Protein AF-A0A2V5X567-F1 (afdb_monomer_lite)

Structure (mmCIF, N/CA/C/O backbone):
data_AF-A0A2V5X567-F1
#
_entry.id   AF-A0A2V5X567-F1
#
loop_
_atom_site.group_PDB
_atom_site.id
_atom_site.type_symbol
_atom_site.label_atom_id
_atom_site.label_alt_id
_atom_site.label_comp_id
_atom_site.label_asym_id
_atom_site.label_entity_id
_atom_site.label_seq_id
_atom_site.pdbx_PDB_ins_code
_atom_site.Cartn_x
_atom_site.Cartn_y
_atom_site.Cartn_z
_atom_site.occupancy
_atom_site.B_iso_or_equiv
_atom_site.auth_seq_id
_atom_site.auth_comp_id
_atom_site.auth_asym_id
_atom_site.auth_atom_id
_atom_site.pdbx_PDB_model_num
ATOM 1 N N . GLN A 1 1 ? 2.834 -13.823 3.071 1.00 46.69 1 GLN A N 1
ATOM 2 C CA . GLN A 1 1 ? 4.145 -13.154 2.929 1.00 46.69 1 GLN A CA 1
ATOM 3 C C . GLN A 1 1 ? 3.940 -11.810 2.244 1.00 46.69 1 GLN A C 1
ATOM 5 O O . GLN A 1 1 ? 3.009 -11.681 1.462 1.00 46.69 1 GLN A O 1
ATOM 10 N N . LEU A 1 2 ? 4.712 -10.791 2.632 1.00 53.34 2 LEU A N 1
ATOM 11 C CA . LEU A 1 2 ? 4.579 -9.404 2.172 1.00 53.34 2 LEU A CA 1
ATOM 12 C C . LEU A 1 2 ? 5.132 -9.270 0.745 1.00 53.34 2 LEU A C 1
ATOM 14 O O . LEU A 1 2 ? 6.347 -9.300 0.582 1.00 53.34 2 LEU A O 1
ATOM 18 N N . ALA A 1 3 ? 4.256 -9.056 -0.242 1.00 56.56 3 ALA A N 1
ATOM 19 C CA . ALA A 1 3 ? 4.592 -8.790 -1.652 1.00 56.56 3 ALA A CA 1
ATOM 20 C C . ALA A 1 3 ? 5.778 -7.825 -1.823 1.00 56.56 3 ALA A C 1
ATOM 22 O O . ALA A 1 3 ? 6.696 -8.048 -2.600 1.00 56.56 3 ALA A O 1
ATOM 23 N N . LEU A 1 4 ? 5.775 -6.762 -1.014 1.00 57.09 4 LEU A N 1
ATOM 24 C CA . LEU A 1 4 ? 6.798 -5.721 -1.015 1.00 57.09 4 LEU A CA 1
ATOM 25 C C . LEU A 1 4 ? 8.196 -6.225 -0.635 1.00 57.09 4 LEU A C 1
ATOM 27 O O . LEU A 1 4 ? 9.186 -5.678 -1.108 1.00 57.09 4 LEU A O 1
ATOM 31 N N . ILE A 1 5 ? 8.299 -7.243 0.223 1.00 55.75 5 ILE A N 1
ATOM 32 C CA . ILE A 1 5 ? 9.591 -7.788 0.661 1.00 55.75 5 ILE A CA 1
ATOM 33 C C . ILE A 1 5 ? 10.192 -8.695 -0.416 1.00 55.75 5 ILE A C 1
ATOM 35 O O . ILE A 1 5 ? 11.412 -8.718 -0.569 1.00 55.75 5 ILE A O 1
ATOM 39 N N . GLU A 1 6 ? 9.365 -9.426 -1.161 1.00 57.72 6 GLU A N 1
ATOM 40 C CA . GLU A 1 6 ? 9.827 -10.277 -2.265 1.00 57.72 6 GLU A CA 1
ATOM 41 C C . GLU A 1 6 ? 10.277 -9.425 -3.455 1.00 57.72 6 GLU A C 1
ATOM 43 O O . GLU A 1 6 ? 11.388 -9.629 -3.946 1.00 57.72 6 GLU A O 1
ATOM 48 N N . LEU A 1 7 ? 9.520 -8.368 -3.775 1.00 58.78 7 LEU A N 1
ATOM 49 C CA . LEU A 1 7 ? 9.895 -7.355 -4.763 1.00 58.78 7 LEU A CA 1
ATOM 50 C C . LEU A 1 7 ? 11.275 -6.748 -4.454 1.00 58.78 7 LEU A C 1
ATOM 52 O O . LEU A 1 7 ? 12.181 -6.723 -5.276 1.00 58.78 7 LEU A O 1
ATOM 56 N N . ILE A 1 8 ? 11.499 -6.322 -3.214 1.00 56.91 8 ILE A N 1
ATOM 57 C CA . ILE A 1 8 ? 12.751 -5.670 -2.795 1.00 56.91 8 ILE A CA 1
ATOM 58 C C . ILE A 1 8 ? 13.984 -6.591 -2.854 1.00 56.91 8 ILE A C 1
ATOM 60 O O . ILE A 1 8 ? 15.113 -6.092 -2.933 1.00 56.91 8 ILE A O 1
ATOM 64 N N . ASN A 1 9 ? 13.788 -7.911 -2.818 1.00 54.06 9 ASN A N 1
ATOM 65 C CA . ASN A 1 9 ? 14.867 -8.898 -2.756 1.00 54.06 9 ASN A CA 1
ATOM 66 C C . ASN A 1 9 ? 15.185 -9.575 -4.098 1.00 54.06 9 ASN A C 1
ATOM 68 O O . ASN A 1 9 ? 16.133 -10.364 -4.154 1.00 54.06 9 ASN A O 1
ATOM 72 N N . SER A 1 10 ? 14.458 -9.280 -5.181 1.00 54.94 10 SER A N 1
ATOM 73 C CA . SER A 1 10 ? 14.764 -9.852 -6.494 1.00 54.94 10 SER A CA 1
ATOM 74 C C . SER A 1 10 ? 16.114 -9.333 -7.011 1.00 54.94 10 SER A C 1
ATOM 76 O O . SER A 1 10 ? 16.294 -8.130 -7.207 1.00 54.94 10 SER A O 1
ATOM 78 N N . LYS A 1 11 ? 17.078 -10.234 -7.242 1.00 48.59 11 LYS A N 1
ATOM 79 C CA . LYS A 1 11 ? 18.315 -9.920 -7.977 1.00 48.59 11 LYS A CA 1
ATOM 80 C C . LYS A 1 11 ? 17.992 -9.862 -9.467 1.00 48.59 11 LYS A C 1
ATOM 82 O O . LYS A 1 11 ? 17.477 -10.836 -10.007 1.00 48.59 11 LYS A O 1
ATOM 87 N N . THR A 1 12 ? 18.301 -8.750 -10.125 1.00 54.75 12 THR A N 1
ATOM 88 C CA . THR A 1 12 ? 17.868 -8.502 -11.503 1.00 54.75 12 THR A CA 1
ATOM 89 C C . THR A 1 12 ? 19.058 -8.459 -12.455 1.00 54.75 12 THR A C 1
ATOM 91 O O . THR A 1 12 ? 19.978 -7.660 -12.302 1.00 54.75 12 THR A O 1
ATOM 94 N N . ASN A 1 13 ? 19.020 -9.327 -13.467 1.00 52.41 13 ASN A N 1
ATOM 95 C CA . ASN A 1 13 ? 19.883 -9.261 -14.642 1.00 52.41 13 ASN A CA 1
ATOM 96 C C . ASN A 1 13 ? 19.038 -8.689 -15.794 1.00 52.41 13 ASN A C 1
ATOM 98 O O . ASN A 1 13 ? 18.477 -9.442 -16.585 1.00 52.41 13 ASN A O 1
ATOM 102 N N . GLY A 1 14 ? 18.898 -7.361 -15.863 1.00 70.19 14 GLY A N 1
ATOM 103 C CA . GLY A 1 14 ? 18.173 -6.680 -16.945 1.00 70.19 14 GLY A CA 1
ATOM 104 C C . GLY A 1 14 ? 16.720 -6.332 -16.608 1.00 70.19 14 GLY A C 1
ATOM 105 O O . GLY A 1 14 ? 16.482 -5.353 -15.896 1.00 70.19 14 GLY A O 1
ATOM 106 N N . VAL A 1 15 ? 15.770 -7.084 -17.168 1.00 77.94 15 VAL A N 1
ATOM 107 C CA . VAL A 1 15 ? 14.321 -6.842 -17.041 1.00 77.94 15 VAL A CA 1
ATOM 108 C C . VAL A 1 15 ? 13.771 -7.515 -15.782 1.00 77.94 15 VAL A C 1
ATOM 110 O O . VAL A 1 15 ? 14.119 -8.656 -15.478 1.00 77.94 15 VAL A O 1
ATOM 113 N N . VAL A 1 16 ? 12.913 -6.801 -15.058 1.00 82.06 16 VAL A N 1
ATOM 114 C CA . VAL A 1 16 ? 12.214 -7.257 -13.853 1.00 82.06 16 VAL A CA 1
ATOM 115 C C . VAL A 1 16 ? 10.753 -7.488 -14.209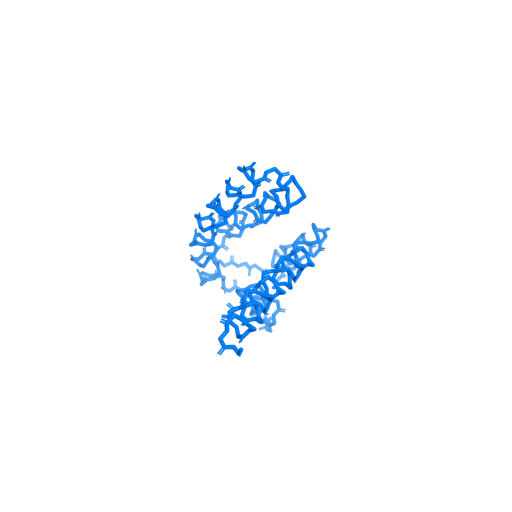 1.00 82.06 16 VAL A C 1
ATOM 117 O O . VAL A 1 16 ? 10.069 -6.546 -14.603 1.00 82.06 16 VAL A O 1
ATOM 120 N N . ASP A 1 17 ? 10.279 -8.726 -14.090 1.00 84.38 17 ASP A N 1
ATOM 121 C CA . ASP A 1 17 ? 8.854 -9.041 -14.216 1.00 84.38 17 ASP A CA 1
ATOM 122 C C . ASP A 1 17 ? 8.188 -8.903 -12.846 1.00 84.38 17 ASP A C 1
ATOM 124 O O . ASP A 1 17 ? 8.597 -9.566 -11.895 1.00 84.38 17 ASP A O 1
ATOM 128 N N . ILE A 1 18 ? 7.184 -8.031 -12.760 1.00 83.19 18 ILE A N 1
ATOM 129 C CA . ILE A 1 18 ? 6.430 -7.734 -11.538 1.00 83.19 18 ILE A CA 1
ATOM 130 C C . ILE A 1 18 ? 4.945 -8.115 -11.651 1.00 83.19 18 ILE A C 1
ATOM 132 O O . ILE A 1 18 ? 4.095 -7.619 -10.907 1.00 83.19 18 ILE A O 1
ATOM 136 N N . SER A 1 19 ? 4.585 -8.968 -12.617 1.00 85.94 19 SER A N 1
ATOM 137 C CA . SER A 1 19 ? 3.192 -9.359 -12.893 1.00 85.94 19 SER A CA 1
ATOM 138 C C . SER A 1 19 ? 2.475 -9.929 -11.661 1.00 85.94 19 SER A C 1
ATOM 140 O O . SER A 1 19 ? 1.279 -9.684 -11.453 1.00 85.94 19 SER A O 1
ATOM 142 N N . LEU A 1 20 ? 3.200 -10.678 -10.824 1.00 81.88 20 LEU A N 1
ATOM 143 C CA . LEU A 1 20 ? 2.668 -11.249 -9.585 1.00 81.88 20 LEU A CA 1
ATOM 144 C C . LEU A 1 20 ? 2.361 -10.154 -8.560 1.00 81.88 20 LEU A C 1
ATOM 146 O O . LEU A 1 20 ? 1.285 -10.141 -7.959 1.00 81.88 20 LEU A O 1
ATOM 150 N N . GLU A 1 21 ? 3.267 -9.198 -8.407 1.00 81.56 21 GLU A N 1
ATOM 151 C CA . GLU A 1 21 ? 3.155 -8.082 -7.480 1.00 81.56 21 GLU A CA 1
ATOM 152 C C . GLU A 1 21 ? 2.030 -7.135 -7.872 1.00 81.56 21 GLU A C 1
ATOM 154 O O . GLU A 1 21 ? 1.305 -6.670 -6.996 1.00 81.56 21 GLU A O 1
ATOM 159 N N . GLN A 1 22 ? 1.799 -6.916 -9.166 1.00 87.38 22 GLN A N 1
ATOM 160 C CA . GLN A 1 22 ? 0.630 -6.174 -9.636 1.00 87.38 22 GLN A CA 1
ATOM 161 C C . GLN A 1 22 ? -0.680 -6.857 -9.253 1.00 87.38 22 GLN A C 1
ATOM 163 O O . GLN A 1 22 ? -1.613 -6.206 -8.779 1.00 87.38 22 GLN A O 1
ATOM 168 N N . SER A 1 23 ? -0.766 -8.174 -9.471 1.00 85.69 23 SER A N 1
ATOM 169 C CA . SER A 1 23 ? -1.956 -8.962 -9.137 1.00 85.69 23 SER A CA 1
ATOM 170 C C . SER A 1 23 ? -2.246 -8.920 -7.639 1.00 85.69 23 SER A C 1
ATOM 172 O O . SER A 1 23 ? -3.387 -8.710 -7.221 1.00 85.69 23 SER A O 1
ATOM 174 N N . LEU A 1 24 ? -1.202 -9.050 -6.824 1.00 81.19 24 LEU A N 1
ATOM 175 C CA . LEU A 1 24 ? -1.312 -8.966 -5.378 1.00 81.19 24 LEU A CA 1
ATOM 176 C C . LEU A 1 24 ? -1.658 -7.543 -4.915 1.00 81.19 24 LEU A C 1
ATOM 178 O O . LEU A 1 24 ? -2.520 -7.377 -4.055 1.00 81.19 24 LEU A O 1
ATOM 182 N N . ALA A 1 25 ? -1.068 -6.509 -5.519 1.00 85.06 25 ALA A N 1
ATOM 183 C CA . ALA A 1 25 ? -1.398 -5.119 -5.222 1.00 85.06 25 ALA A CA 1
ATOM 184 C C . ALA A 1 25 ? -2.879 -4.815 -5.496 1.00 85.06 25 ALA A C 1
ATOM 186 O O . ALA A 1 25 ? -3.534 -4.232 -4.635 1.00 85.06 25 ALA A O 1
ATOM 187 N N . ARG A 1 26 ? -3.436 -5.293 -6.622 1.00 88.38 26 ARG A N 1
ATOM 188 C CA . ARG A 1 26 ? -4.875 -5.166 -6.934 1.00 88.38 26 ARG A CA 1
ATOM 189 C C . ARG A 1 26 ? -5.758 -5.765 -5.842 1.00 88.38 26 ARG A C 1
ATOM 191 O O . ARG A 1 26 ? -6.678 -5.104 -5.378 1.00 88.38 26 ARG A O 1
ATOM 198 N N . GLN A 1 27 ? -5.446 -6.979 -5.393 1.00 87.31 27 GLN A N 1
ATOM 199 C CA . GLN A 1 27 ? -6.204 -7.642 -4.325 1.00 87.31 27 GLN A CA 1
ATOM 200 C C . GLN A 1 27 ? -6.116 -6.880 -2.994 1.00 87.31 27 GLN A C 1
ATOM 202 O O . GLN A 1 27 ? -7.089 -6.795 -2.245 1.00 87.31 27 GLN A O 1
ATOM 207 N N . LEU A 1 28 ? -4.951 -6.303 -2.694 1.00 85.88 28 LEU A N 1
ATOM 208 C CA . LEU A 1 28 ? -4.728 -5.571 -1.451 1.00 85.88 28 LEU A CA 1
ATOM 209 C C . LEU A 1 28 ? -5.425 -4.206 -1.416 1.00 85.88 28 LEU A C 1
ATOM 211 O O . LEU A 1 28 ? -5.741 -3.747 -0.320 1.00 85.88 28 LEU A O 1
ATOM 215 N N . VAL A 1 29 ? -5.698 -3.568 -2.562 1.00 89.69 29 VAL A N 1
ATOM 216 C CA . VAL A 1 29 ? -6.433 -2.287 -2.613 1.00 89.69 29 VAL A CA 1
ATOM 217 C C . VAL A 1 29 ? -7.810 -2.420 -1.961 1.00 89.69 29 VAL A C 1
ATOM 219 O O . VAL A 1 29 ? -8.164 -1.605 -1.107 1.00 89.69 29 VAL A O 1
ATOM 222 N N . ASP A 1 30 ? -8.568 -3.461 -2.304 1.00 86.62 30 ASP A N 1
ATOM 223 C CA . ASP A 1 30 ? -9.934 -3.636 -1.798 1.00 86.62 30 ASP A CA 1
ATOM 224 C C . ASP A 1 30 ? -9.954 -3.899 -0.290 1.00 86.62 30 ASP A C 1
ATOM 226 O O . ASP A 1 30 ? -10.717 -3.279 0.456 1.00 86.62 30 ASP A O 1
ATOM 230 N N . VAL A 1 31 ? -9.049 -4.757 0.185 1.00 83.94 31 VAL A N 1
ATOM 231 C CA . VAL A 1 31 ? -8.894 -5.042 1.615 1.00 83.94 31 VAL A CA 1
ATOM 232 C C . VAL A 1 31 ? -8.466 -3.782 2.373 1.00 83.94 31 VAL A C 1
ATOM 234 O O . VAL A 1 31 ? -9.042 -3.458 3.412 1.00 83.94 31 VAL A O 1
ATOM 237 N N . ASN A 1 32 ? -7.507 -3.025 1.839 1.00 87.12 32 ASN A N 1
ATOM 238 C CA . ASN A 1 32 ? -7.033 -1.785 2.447 1.00 87.12 32 ASN A CA 1
ATOM 239 C C . ASN A 1 32 ? -8.165 -0.750 2.598 1.00 87.12 32 ASN A C 1
ATOM 241 O O . ASN A 1 32 ? -8.350 -0.179 3.674 1.00 87.12 32 ASN A O 1
ATOM 245 N N . ARG A 1 33 ? -9.005 -0.581 1.568 1.00 94.69 33 ARG A N 1
ATOM 246 C CA . ARG A 1 33 ? -10.182 0.305 1.623 1.00 94.69 33 ARG A CA 1
ATOM 247 C C . ARG A 1 33 ? -11.134 -0.056 2.761 1.00 94.69 33 ARG A C 1
ATOM 249 O O . ARG A 1 33 ? -11.611 0.842 3.457 1.00 94.69 33 ARG A O 1
ATOM 256 N N . LEU A 1 34 ? -11.389 -1.346 2.987 1.00 93.62 34 LEU A N 1
ATOM 257 C CA . LEU A 1 34 ? -12.245 -1.812 4.086 1.00 93.62 34 LEU A CA 1
ATOM 258 C C . LEU A 1 34 ? -11.659 -1.464 5.463 1.00 93.62 34 LEU A C 1
ATOM 260 O O . LEU A 1 34 ? -12.383 -0.990 6.349 1.00 93.62 34 LEU A O 1
ATOM 264 N N . TYR A 1 35 ? -10.348 -1.644 5.646 1.00 84.56 35 TYR A N 1
ATOM 265 C CA . TYR A 1 35 ? -9.668 -1.245 6.880 1.00 84.56 35 TYR A CA 1
ATOM 266 C C . TYR A 1 35 ? -9.682 0.274 7.068 1.00 84.56 35 TYR A C 1
ATOM 268 O O . TYR A 1 35 ? -9.970 0.740 8.171 1.00 84.56 35 TYR A O 1
ATOM 276 N N . ARG A 1 36 ? -9.471 1.053 5.999 1.00 92.69 36 ARG A N 1
ATOM 277 C CA . ARG A 1 36 ? -9.497 2.522 6.054 1.00 92.69 36 ARG A CA 1
ATOM 278 C C . ARG A 1 36 ? -10.865 3.036 6.480 1.00 92.69 36 ARG A C 1
ATOM 280 O O . ARG A 1 36 ? -10.960 3.875 7.371 1.00 92.69 36 ARG A O 1
ATOM 287 N N . GLN A 1 37 ? -11.936 2.488 5.907 1.00 94.81 37 GLN A N 1
ATOM 288 C CA . GLN A 1 37 ? -13.302 2.818 6.318 1.00 94.81 37 GLN A CA 1
ATOM 289 C C . GLN A 1 37 ? -13.565 2.456 7.784 1.00 94.81 37 GLN A C 1
ATOM 291 O O . GLN A 1 37 ? -14.236 3.202 8.492 1.00 94.81 37 GLN A O 1
ATOM 296 N N . SER A 1 38 ? -13.035 1.326 8.253 1.00 91.94 38 SER A N 1
ATOM 297 C CA . SER A 1 38 ? -13.166 0.915 9.653 1.00 91.94 38 SER A CA 1
ATOM 298 C C . SER A 1 38 ? -12.434 1.869 10.600 1.00 91.94 38 SER A C 1
ATOM 300 O O . SER A 1 38 ? -13.008 2.259 11.612 1.00 91.94 38 SER A O 1
ATOM 302 N N . ALA A 1 39 ? -11.220 2.300 10.248 1.00 88.25 39 ALA A N 1
ATOM 303 C CA . ALA A 1 39 ? -10.464 3.299 11.003 1.00 88.25 39 ALA A CA 1
ATOM 304 C C . ALA A 1 39 ? -11.210 4.642 11.078 1.00 88.25 39 ALA A C 1
ATOM 306 O O . ALA A 1 39 ? -11.372 5.192 12.165 1.00 88.25 39 ALA A O 1
ATOM 307 N N . LEU A 1 40 ? -11.764 5.112 9.953 1.00 93.81 40 LEU A N 1
ATOM 308 C CA . LEU A 1 40 ? -12.585 6.327 9.910 1.00 93.81 40 LEU A CA 1
ATOM 309 C C . LEU A 1 40 ? -13.819 6.228 10.815 1.00 93.81 40 LEU A C 1
ATOM 311 O O . LEU A 1 40 ? -14.093 7.154 11.574 1.00 93.81 40 LEU A O 1
ATOM 315 N N . ARG A 1 41 ? -14.541 5.099 10.787 1.00 94.75 41 ARG A N 1
ATOM 316 C CA . ARG A 1 41 ? -15.710 4.878 11.661 1.00 94.75 41 ARG A CA 1
ATOM 317 C C . ARG A 1 41 ? -15.355 4.874 13.148 1.00 94.75 41 ARG A C 1
ATOM 319 O O . ARG A 1 41 ? -16.191 5.242 13.963 1.00 94.75 41 ARG A O 1
ATOM 326 N N . LEU A 1 42 ? -14.142 4.450 13.493 1.00 94.19 42 LEU A N 1
ATOM 327 C CA . LEU A 1 42 ? -13.640 4.419 14.867 1.00 94.19 42 LEU A CA 1
ATOM 328 C C . LEU A 1 42 ? -12.988 5.743 15.304 1.00 94.19 42 LEU A C 1
ATOM 330 O O . LEU A 1 42 ? -12.530 5.836 16.438 1.00 94.19 42 LEU A O 1
ATOM 334 N N . GLY A 1 43 ? -12.936 6.754 14.428 1.00 92.56 43 GLY A N 1
ATOM 335 C CA . GLY A 1 43 ? -12.278 8.033 14.710 1.00 92.56 43 GLY A CA 1
ATOM 336 C C . GLY A 1 43 ? -10.746 7.965 14.719 1.00 92.56 43 GLY A C 1
ATOM 337 O O . GLY A 1 43 ? -10.095 8.910 15.159 1.00 92.56 43 GLY A O 1
ATOM 338 N N . ASP A 1 44 ? -10.152 6.876 14.226 1.00 90.44 44 ASP A N 1
ATOM 339 C CA . ASP A 1 44 ? -8.701 6.695 14.166 1.00 90.44 44 ASP A CA 1
ATOM 340 C C . ASP A 1 44 ? -8.128 7.348 12.898 1.00 90.44 44 ASP A C 1
ATOM 342 O O . ASP A 1 44 ? -7.855 6.701 11.881 1.00 90.44 44 ASP A O 1
ATOM 346 N N . ALA A 1 45 ? -7.986 8.674 12.949 1.00 88.12 45 ALA A N 1
ATOM 347 C CA . ALA A 1 45 ? -7.496 9.477 11.830 1.00 88.12 45 ALA A CA 1
ATOM 348 C C . ALA A 1 45 ? -6.049 9.130 11.428 1.00 88.12 45 ALA A C 1
ATOM 350 O O . ALA A 1 45 ? -5.711 9.178 10.245 1.00 88.12 45 ALA A O 1
ATOM 351 N N . GLY A 1 46 ? -5.204 8.746 12.394 1.00 83.75 46 GLY A N 1
ATOM 352 C CA . GLY A 1 46 ? -3.817 8.359 12.134 1.00 83.75 46 GLY A CA 1
ATOM 353 C C . GLY A 1 46 ? -3.737 7.076 11.311 1.00 83.75 46 GLY A C 1
ATOM 354 O O . GLY A 1 46 ? -3.068 7.038 10.278 1.00 83.75 46 GLY A O 1
ATOM 355 N N . MET A 1 47 ? -4.483 6.046 11.717 1.00 82.06 47 MET A N 1
ATOM 356 C CA . MET A 1 47 ? -4.584 4.799 10.959 1.00 82.06 47 MET A CA 1
ATOM 357 C C . MET A 1 47 ? -5.216 5.024 9.581 1.00 82.06 47 MET A C 1
ATOM 359 O O . MET A 1 47 ? -4.723 4.499 8.584 1.00 82.06 47 MET A O 1
ATOM 363 N N . ALA A 1 48 ? -6.278 5.832 9.495 1.00 87.56 48 ALA A N 1
ATOM 364 C CA . ALA A 1 48 ? -6.929 6.132 8.222 1.00 87.56 48 ALA A CA 1
ATOM 365 C C . ALA A 1 48 ? -5.978 6.801 7.212 1.00 87.56 48 ALA A C 1
ATOM 367 O O . ALA A 1 48 ? -5.973 6.410 6.045 1.00 87.56 48 ALA A O 1
ATOM 368 N N . SER A 1 49 ? -5.150 7.751 7.662 1.00 85.75 49 SER A N 1
ATOM 369 C CA . SER A 1 49 ? -4.146 8.421 6.822 1.00 85.75 49 SER A CA 1
ATOM 370 C C . SER A 1 49 ? -3.063 7.454 6.340 1.00 85.75 49 SER A C 1
ATOM 372 O O . SER A 1 49 ? -2.706 7.460 5.165 1.00 85.75 49 SER A O 1
ATOM 374 N N . VAL A 1 50 ? -2.587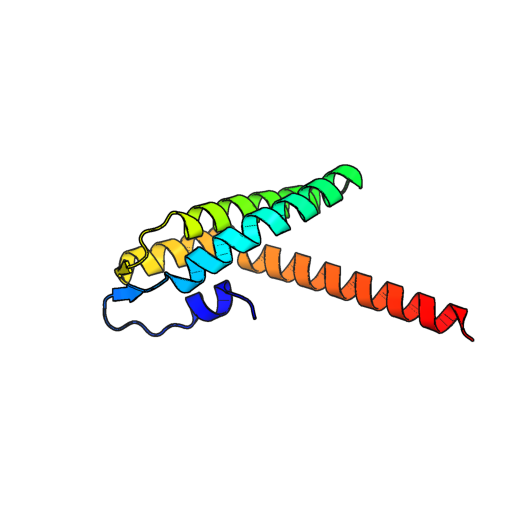 6.558 7.208 1.00 84.19 50 VAL A N 1
ATOM 375 C CA . VAL A 1 50 ? -1.610 5.537 6.806 1.00 84.19 50 VAL A CA 1
ATOM 376 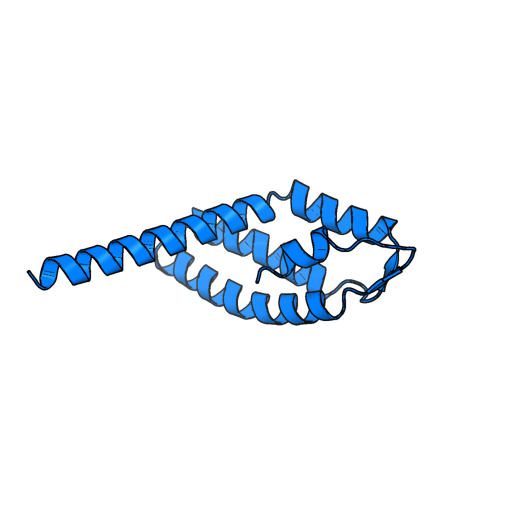C C . VAL A 1 50 ? -2.178 4.599 5.737 1.00 84.19 50 VAL A C 1
ATOM 378 O O . VAL A 1 50 ? -1.496 4.276 4.763 1.00 84.19 50 VAL A O 1
ATOM 381 N N . LEU A 1 51 ? -3.422 4.155 5.913 1.00 84.38 51 LEU A N 1
ATOM 382 C CA . LEU A 1 51 ? -4.090 3.264 4.967 1.00 84.38 51 LEU A CA 1
ATOM 383 C C . LEU A 1 51 ? -4.360 3.960 3.623 1.00 84.38 51 LEU A C 1
ATOM 385 O O . LEU A 1 51 ? -4.289 3.314 2.580 1.00 84.38 51 LEU A O 1
ATOM 389 N N . GLU A 1 52 ? -4.595 5.274 3.625 1.00 89.56 52 GLU A N 1
ATOM 390 C CA . GLU A 1 52 ? -4.694 6.081 2.403 1.00 89.56 52 GLU A CA 1
ATOM 391 C C . GLU A 1 52 ? -3.370 6.137 1.628 1.00 89.56 52 GLU A C 1
ATOM 393 O O . GLU A 1 52 ? -3.351 5.866 0.426 1.00 89.56 52 GLU A O 1
ATOM 398 N N . ASP A 1 53 ? -2.254 6.422 2.302 1.00 85.38 53 ASP A N 1
ATOM 399 C CA . ASP A 1 53 ? -0.932 6.452 1.660 1.00 85.38 53 ASP A CA 1
ATOM 400 C C . ASP A 1 53 ? -0.557 5.081 1.074 1.00 85.38 53 ASP A C 1
ATOM 402 O O . ASP A 1 53 ? -0.030 4.970 -0.040 1.00 85.38 53 ASP A O 1
ATOM 406 N N . LEU A 1 54 ? -0.893 4.011 1.803 1.00 84.50 54 LEU A N 1
ATOM 407 C CA . LEU A 1 54 ? -0.721 2.645 1.322 1.00 84.50 54 LEU A CA 1
ATOM 408 C C . LEU A 1 54 ? -1.593 2.363 0.090 1.00 84.50 54 LEU A C 1
ATOM 410 O O . LEU A 1 54 ? -1.125 1.716 -0.844 1.00 84.50 54 LEU A O 1
ATOM 414 N N . GLU A 1 55 ? -2.838 2.851 0.055 1.00 89.12 55 GLU A N 1
ATOM 415 C CA . GLU A 1 55 ? -3.748 2.662 -1.084 1.00 89.12 55 GLU A CA 1
ATOM 416 C C . GLU A 1 55 ? -3.154 3.270 -2.356 1.00 89.12 55 GLU A C 1
ATOM 418 O O . GLU A 1 55 ? -3.122 2.610 -3.394 1.00 89.12 55 GLU A O 1
ATOM 423 N N . ARG A 1 56 ? -2.603 4.485 -2.258 1.00 90.25 56 ARG A N 1
ATOM 424 C CA . ARG A 1 56 ? -1.944 5.168 -3.382 1.00 90.25 56 ARG A CA 1
ATOM 425 C C . ARG A 1 56 ? -0.766 4.360 -3.920 1.00 90.25 56 ARG A C 1
ATOM 427 O O . ARG A 1 56 ? -0.672 4.151 -5.126 1.00 90.25 56 ARG A O 1
ATOM 434 N N . THR A 1 57 ? 0.069 3.840 -3.021 1.00 84.50 57 THR A N 1
ATOM 435 C CA . THR A 1 57 ? 1.217 3.000 -3.395 1.00 84.50 57 THR A CA 1
ATOM 436 C C . THR A 1 57 ? 0.770 1.711 -4.096 1.00 84.50 57 THR A C 1
ATOM 438 O O . THR A 1 57 ? 1.332 1.325 -5.118 1.00 84.50 57 THR A O 1
ATOM 441 N N . LEU A 1 58 ? -0.262 1.037 -3.577 1.00 85.12 58 LEU A N 1
ATOM 442 C CA . LEU A 1 58 ? -0.782 -0.200 -4.171 1.00 85.12 58 LEU A CA 1
ATOM 443 C C . LEU A 1 58 ? -1.396 0.043 -5.557 1.00 85.12 58 LEU A C 1
ATOM 445 O O . LEU A 1 58 ? -1.169 -0.753 -6.468 1.00 85.12 58 LEU A O 1
ATOM 449 N N . ILE A 1 59 ? -2.131 1.146 -5.734 1.00 90.62 59 ILE A N 1
ATOM 450 C CA . ILE A 1 59 ? -2.690 1.540 -7.033 1.00 90.62 59 ILE A CA 1
ATOM 451 C C . ILE A 1 59 ? -1.566 1.799 -8.038 1.00 90.62 59 ILE A C 1
ATOM 453 O O . ILE A 1 59 ? -1.632 1.305 -9.164 1.00 90.62 59 ILE A O 1
ATOM 457 N N . GLU A 1 60 ? -0.520 2.519 -7.635 1.00 87.50 60 GLU A N 1
ATOM 458 C CA . GLU A 1 60 ? 0.637 2.773 -8.491 1.00 87.50 60 GLU A CA 1
ATOM 459 C C . GLU A 1 60 ? 1.295 1.468 -8.958 1.00 87.50 60 GLU A C 1
ATOM 461 O O . GLU A 1 60 ? 1.456 1.259 -10.160 1.00 87.50 60 GLU A O 1
ATOM 466 N N . ILE A 1 61 ? 1.594 0.551 -8.029 1.00 85.38 61 ILE A N 1
ATOM 467 C CA . ILE A 1 61 ? 2.171 -0.757 -8.365 1.00 85.38 61 ILE A CA 1
ATOM 468 C C . ILE A 1 61 ? 1.237 -1.515 -9.307 1.00 85.38 61 ILE A C 1
ATOM 470 O O . ILE A 1 61 ? 1.685 -2.020 -10.331 1.00 85.38 61 ILE A O 1
ATOM 474 N N . SER A 1 62 ? -0.065 -1.558 -9.016 1.00 88.06 62 SER A N 1
ATOM 475 C CA . SER A 1 62 ? -1.037 -2.300 -9.825 1.00 88.06 62 SER A CA 1
ATOM 476 C C . SER A 1 62 ? -1.162 -1.821 -11.274 1.00 88.06 62 SER A C 1
ATOM 478 O O . SER A 1 62 ? -1.522 -2.621 -12.138 1.00 88.06 62 SER A O 1
ATOM 480 N N . ASN A 1 63 ? -0.863 -0.545 -11.529 1.00 90.44 63 ASN A N 1
ATOM 481 C CA . ASN A 1 63 ? -0.990 0.098 -12.837 1.00 90.44 63 ASN A CA 1
ATOM 482 C C . ASN A 1 63 ? 0.356 0.297 -13.549 1.00 90.44 63 ASN A C 1
ATOM 484 O O . ASN A 1 63 ? 0.390 0.861 -14.641 1.00 90.44 63 ASN A O 1
ATOM 488 N N . SER A 1 64 ? 1.460 -0.136 -12.941 1.00 87.31 64 SER A N 1
ATOM 489 C CA . SER A 1 64 ? 2.784 -0.087 -13.563 1.00 87.31 64 SER A CA 1
ATOM 490 C C . SER A 1 64 ? 2.874 -1.010 -14.796 1.00 87.31 64 SER A C 1
ATOM 492 O O . SER A 1 64 ? 2.015 -1.871 -15.003 1.00 87.31 64 SER A O 1
ATOM 494 N N . PRO A 1 65 ? 3.899 -0.870 -15.650 1.00 90.06 65 PRO A N 1
ATOM 495 C CA . PRO A 1 65 ? 4.250 -1.910 -16.613 1.00 90.06 65 PRO A CA 1
ATOM 496 C C . PRO A 1 65 ? 4.620 -3.215 -15.897 1.00 90.06 65 PRO A C 1
ATOM 498 O O . PRO A 1 65 ? 5.303 -3.191 -14.876 1.00 90.06 65 PRO A O 1
ATOM 501 N N . SER A 1 66 ? 4.186 -4.363 -16.426 1.00 87.38 66 SER A N 1
ATOM 502 C CA . SER A 1 66 ? 4.506 -5.668 -15.827 1.00 87.38 66 SER A CA 1
ATOM 503 C C . SER A 1 66 ? 5.964 -6.073 -16.020 1.00 87.38 66 SER A C 1
ATOM 505 O O . SER A 1 66 ? 6.473 -6.892 -15.266 1.00 87.38 66 SER A O 1
ATOM 507 N N . GLN A 1 67 ? 6.640 -5.481 -17.004 1.00 89.38 67 GLN A N 1
ATOM 508 C CA . GLN A 1 67 ? 8.071 -5.622 -17.217 1.00 89.38 67 GLN A CA 1
ATOM 509 C C . GLN A 1 67 ? 8.740 -4.262 -17.097 1.00 89.38 67 GLN A C 1
ATOM 511 O O . GLN A 1 67 ? 8.386 -3.326 -17.812 1.00 89.38 67 GLN A O 1
ATOM 516 N N . LEU A 1 68 ? 9.705 -4.171 -16.190 1.00 85.12 68 LEU A N 1
ATOM 517 C CA . LEU A 1 68 ? 10.424 -2.947 -15.872 1.00 85.12 68 LEU A CA 1
ATOM 518 C C . LEU A 1 68 ? 11.907 -3.117 -16.173 1.00 85.12 68 LEU A C 1
ATOM 520 O O . LEU A 1 68 ? 12.499 -4.165 -15.906 1.00 85.12 6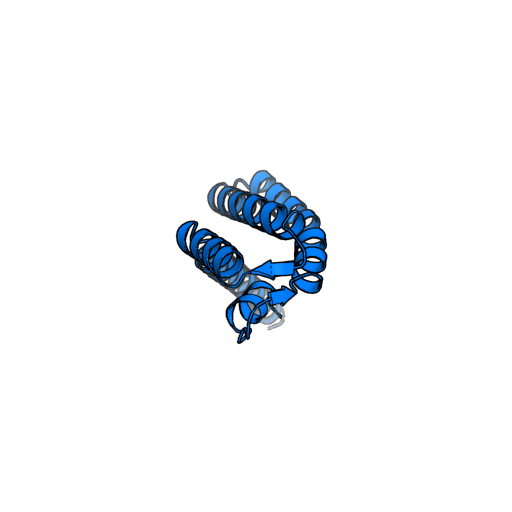8 LEU A O 1
ATOM 524 N N . SER A 1 69 ? 12.544 -2.066 -16.672 1.00 84.81 69 SER A N 1
ATOM 525 C CA . SER A 1 69 ? 13.998 -1.970 -16.619 1.00 84.81 69 SER A CA 1
ATOM 526 C C . SER A 1 69 ? 14.468 -1.891 -15.164 1.00 84.81 69 SER A C 1
ATOM 528 O O . SER A 1 69 ? 13.743 -1.464 -14.263 1.00 84.81 69 SER A O 1
ATOM 530 N N . SER A 1 70 ? 15.729 -2.249 -14.925 1.00 79.31 70 SER A N 1
ATOM 531 C CA . SER A 1 70 ? 16.337 -2.117 -13.596 1.00 79.31 70 SER A CA 1
ATOM 532 C C . SER A 1 70 ? 16.291 -0.676 -13.051 1.00 79.31 70 SER A C 1
ATOM 534 O O . SER A 1 70 ? 16.204 -0.493 -11.838 1.00 79.31 70 SER A O 1
ATOM 536 N N . THR A 1 71 ? 16.306 0.343 -13.920 1.00 82.00 71 THR A N 1
ATOM 537 C CA . THR A 1 71 ? 16.202 1.755 -13.517 1.00 82.00 71 THR A CA 1
ATOM 538 C C . THR A 1 71 ? 14.786 2.106 -13.066 1.00 82.00 71 THR A C 1
ATOM 540 O O . THR A 1 71 ? 14.616 2.619 -11.963 1.00 82.00 71 THR A O 1
ATOM 543 N N . GLU A 1 72 ? 13.767 1.770 -13.863 1.00 82.12 72 GLU A N 1
ATOM 544 C CA . GLU A 1 72 ? 12.355 2.001 -13.506 1.00 82.12 72 GLU A CA 1
ATOM 545 C C . GLU A 1 72 ? 11.985 1.250 -12.223 1.00 82.12 72 GLU A C 1
ATOM 547 O O . GLU A 1 72 ? 11.307 1.773 -11.338 1.00 82.12 72 GLU A O 1
ATOM 552 N N . PHE A 1 73 ? 12.506 0.032 -12.077 1.00 81.56 73 PHE A N 1
ATOM 553 C CA . PHE A 1 73 ? 12.334 -0.757 -10.871 1.00 81.56 73 PHE A CA 1
ATOM 554 C C . PHE A 1 73 ? 12.963 -0.099 -9.630 1.00 81.56 73 PHE A C 1
ATOM 556 O O . PHE A 1 73 ? 12.348 -0.043 -8.560 1.00 81.56 73 PHE A O 1
ATOM 563 N N . ALA A 1 74 ? 14.177 0.442 -9.766 1.00 79.12 74 ALA A N 1
ATOM 564 C CA . ALA A 1 74 ? 14.852 1.159 -8.690 1.00 79.12 74 ALA A CA 1
ATOM 565 C C . ALA A 1 74 ? 14.114 2.449 -8.293 1.00 79.12 74 ALA A C 1
ATOM 567 O O . ALA A 1 74 ? 14.065 2.783 -7.107 1.00 79.12 74 ALA A O 1
ATOM 568 N N . GLU A 1 75 ? 13.507 3.155 -9.248 1.00 81.81 75 GLU A N 1
ATOM 569 C CA . GLU A 1 75 ? 12.692 4.344 -8.978 1.00 81.81 75 GLU A CA 1
ATOM 570 C C . GLU A 1 75 ? 11.419 4.008 -8.201 1.00 81.81 75 GLU A C 1
ATOM 572 O O . GLU A 1 75 ? 11.128 4.667 -7.200 1.00 81.81 75 GLU A O 1
ATOM 577 N N . ILE A 1 76 ? 10.706 2.946 -8.589 1.00 77.69 76 ILE A N 1
ATOM 578 C CA . ILE A 1 76 ? 9.532 2.459 -7.850 1.00 77.69 76 ILE A CA 1
ATOM 579 C C . ILE A 1 76 ? 9.922 2.109 -6.411 1.00 77.69 76 ILE A C 1
ATOM 581 O O . ILE A 1 76 ? 9.290 2.574 -5.461 1.00 77.69 76 ILE A O 1
ATOM 585 N N . ARG A 1 77 ? 11.018 1.364 -6.224 1.00 74.69 77 ARG A N 1
ATOM 586 C CA . ARG A 1 77 ? 11.526 1.020 -4.889 1.00 74.69 77 ARG A CA 1
ATOM 587 C C . ARG A 1 77 ? 11.876 2.262 -4.068 1.00 74.69 77 ARG A C 1
ATOM 589 O O . ARG A 1 77 ? 11.496 2.353 -2.903 1.00 74.69 77 ARG A O 1
ATOM 596 N N . ARG A 1 78 ? 12.554 3.237 -4.676 1.00 76.50 78 ARG A N 1
ATOM 597 C CA . ARG A 1 78 ? 12.928 4.490 -4.012 1.00 76.50 78 ARG A CA 1
ATOM 598 C C . ARG A 1 78 ? 11.705 5.292 -3.576 1.00 76.50 78 ARG A C 1
ATOM 600 O O . ARG A 1 78 ? 11.736 5.875 -2.495 1.00 76.50 78 ARG A O 1
ATOM 607 N N . ARG A 1 79 ? 10.643 5.335 -4.382 1.00 73.94 79 ARG A N 1
ATOM 608 C CA . ARG A 1 79 ? 9.398 6.046 -4.047 1.00 73.94 79 ARG A CA 1
ATOM 609 C C . ARG A 1 79 ? 8.673 5.385 -2.878 1.00 73.94 79 ARG A C 1
ATOM 611 O O . ARG A 1 79 ? 8.357 6.066 -1.910 1.00 73.94 79 ARG A O 1
ATOM 618 N N . ILE A 1 80 ? 8.553 4.057 -2.897 1.00 70.94 80 ILE A N 1
ATOM 619 C CA . ILE A 1 80 ? 7.998 3.271 -1.782 1.00 70.94 80 ILE A CA 1
ATOM 620 C C . ILE A 1 80 ? 8.773 3.519 -0.472 1.00 70.94 80 ILE A C 1
ATOM 622 O O . ILE A 1 80 ? 8.163 3.637 0.596 1.00 70.94 80 ILE A O 1
ATOM 626 N N . ASP A 1 81 ? 10.106 3.595 -0.543 1.00 68.19 81 ASP A N 1
ATOM 627 C CA . ASP A 1 81 ? 10.955 3.898 0.616 1.00 68.19 81 ASP A CA 1
ATOM 628 C C . ASP A 1 81 ? 10.809 5.365 1.072 1.00 68.19 81 ASP A C 1
ATOM 630 O O . ASP A 1 81 ? 10.753 5.631 2.273 1.00 68.19 81 ASP A O 1
ATOM 634 N N . THR A 1 82 ? 10.697 6.314 0.135 1.00 62.69 82 THR A N 1
ATOM 635 C CA . THR A 1 82 ? 10.582 7.761 0.418 1.00 62.69 82 THR A CA 1
ATOM 636 C C . THR A 1 82 ? 9.246 8.118 1.067 1.00 62.69 82 THR A C 1
ATOM 638 O O . THR A 1 82 ? 9.221 8.891 2.023 1.00 62.69 82 THR A O 1
ATOM 641 N N . ASP A 1 83 ? 8.150 7.493 0.637 1.00 62.94 83 ASP A N 1
ATOM 642 C CA . ASP A 1 83 ? 6.813 7.716 1.211 1.00 62.94 83 ASP A CA 1
ATOM 643 C C . ASP A 1 83 ? 6.649 7.075 2.606 1.00 62.94 83 ASP A C 1
ATOM 645 O O . ASP A 1 83 ? 5.593 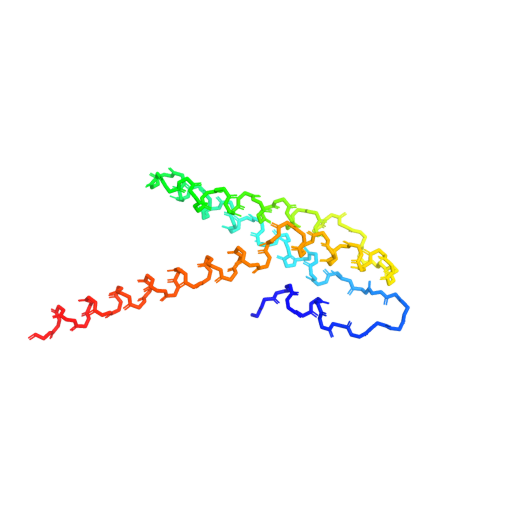7.155 3.255 1.00 62.94 83 ASP A O 1
ATOM 649 N N . ASN A 1 84 ? 7.730 6.451 3.097 1.00 60.50 84 ASN A N 1
ATOM 650 C CA . ASN A 1 84 ? 7.816 5.707 4.343 1.00 60.50 84 ASN A CA 1
ATOM 651 C C . ASN A 1 84 ? 6.773 4.576 4.408 1.00 60.50 84 ASN A C 1
ATOM 653 O O . ASN A 1 84 ? 6.403 4.113 5.490 1.00 60.50 84 ASN A O 1
ATOM 657 N N . THR A 1 85 ? 6.277 4.125 3.251 1.00 63.50 85 THR A N 1
ATOM 658 C CA . THR A 1 85 ? 5.166 3.175 3.136 1.00 63.50 85 THR A CA 1
ATOM 659 C C . THR A 1 85 ? 5.519 1.849 3.797 1.00 63.50 85 THR A C 1
ATOM 661 O O . THR A 1 85 ? 4.723 1.294 4.550 1.00 63.50 85 THR A O 1
ATOM 664 N N . LEU A 1 86 ? 6.753 1.369 3.627 1.00 62.31 86 LEU A N 1
ATOM 665 C CA . LEU A 1 86 ? 7.243 0.154 4.287 1.00 62.31 86 LEU A CA 1
ATOM 666 C C . LEU A 1 86 ? 7.293 0.262 5.811 1.00 62.31 86 LEU A C 1
ATOM 668 O O . LEU A 1 86 ? 6.968 -0.697 6.514 1.00 62.31 86 LEU A O 1
ATOM 672 N N . PHE A 1 87 ? 7.690 1.416 6.337 1.00 58.00 87 PHE A N 1
ATOM 673 C CA . PHE A 1 87 ? 7.688 1.663 7.774 1.00 58.00 87 PHE A CA 1
ATOM 674 C C . PHE A 1 87 ? 6.259 1.749 8.310 1.00 58.00 87 PHE A C 1
ATOM 676 O O . PHE A 1 87 ? 5.932 1.088 9.292 1.00 58.00 87 PHE A O 1
ATOM 683 N N . LYS A 1 88 ? 5.384 2.485 7.620 1.00 61.25 88 LYS A N 1
ATOM 684 C CA . LYS A 1 88 ? 3.962 2.602 7.946 1.00 61.25 88 LYS A CA 1
ATOM 685 C C . LYS A 1 88 ? 3.270 1.231 7.955 1.00 61.25 88 LYS A C 1
ATOM 687 O O . LYS A 1 88 ? 2.611 0.893 8.934 1.00 61.25 88 LYS A O 1
ATOM 692 N N . VAL A 1 89 ? 3.521 0.380 6.956 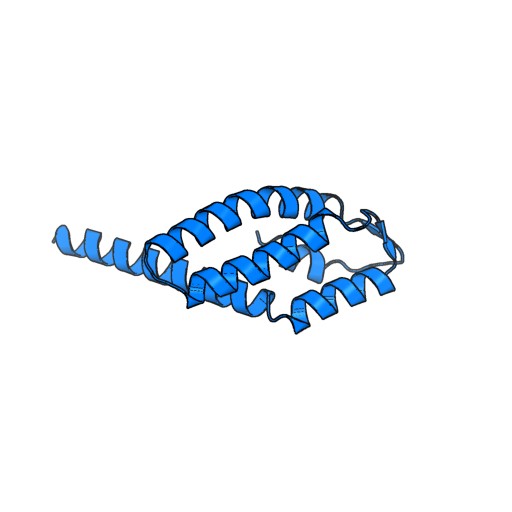1.00 63.94 89 VAL A N 1
ATOM 693 C CA . VAL A 1 89 ? 3.040 -1.017 6.914 1.00 63.94 89 VAL A CA 1
ATOM 694 C C . VAL A 1 89 ? 3.578 -1.838 8.090 1.00 63.94 89 VAL A C 1
ATOM 696 O O . VAL A 1 89 ? 2.829 -2.602 8.703 1.00 63.94 89 VAL A O 1
ATOM 699 N N . LYS A 1 90 ? 4.858 -1.679 8.456 1.00 60.84 90 LYS A N 1
ATOM 700 C CA . LYS A 1 90 ? 5.435 -2.350 9.635 1.00 60.84 90 LYS A CA 1
ATOM 701 C C . LYS A 1 90 ? 4.770 -1.900 10.940 1.00 60.84 90 LYS A C 1
ATOM 703 O O . LYS A 1 90 ? 4.525 -2.759 11.788 1.00 60.84 90 LYS A O 1
ATOM 708 N N . VAL A 1 91 ? 4.464 -0.609 11.090 1.00 64.88 91 VAL A N 1
ATOM 709 C CA . VAL A 1 91 ? 3.776 -0.051 12.269 1.00 64.88 91 VAL A CA 1
ATOM 710 C C . VAL A 1 91 ? 2.330 -0.540 12.349 1.00 64.88 91 VAL A C 1
ATOM 712 O O . VAL A 1 91 ? 1.910 -1.020 13.396 1.00 64.88 91 VAL A O 1
ATOM 715 N N . VAL A 1 92 ? 1.577 -0.523 11.249 1.00 63.28 92 VAL A N 1
ATOM 716 C CA . VAL A 1 92 ? 0.203 -1.057 11.247 1.00 63.28 92 VAL A CA 1
ATOM 717 C C . VAL A 1 92 ? 0.207 -2.552 11.558 1.00 63.28 92 VAL A C 1
ATOM 719 O O . VAL A 1 92 ? -0.545 -3.018 12.412 1.00 63.28 92 VAL A O 1
ATOM 722 N N . GLY A 1 93 ? 1.117 -3.314 10.946 1.00 64.25 93 GLY A N 1
ATOM 723 C CA . GLY A 1 93 ? 1.274 -4.734 11.247 1.00 64.25 93 GLY A CA 1
ATOM 724 C C . GLY A 1 93 ? 1.647 -5.004 12.710 1.00 64.25 93 GLY A C 1
ATOM 725 O O . GLY A 1 93 ? 1.206 -6.004 13.273 1.00 64.25 93 GLY A O 1
ATOM 726 N N . SER A 1 94 ? 2.450 -4.145 13.350 1.00 65.19 94 SER A N 1
ATOM 727 C CA . SER A 1 94 ? 2.780 -4.295 14.773 1.00 65.19 94 SER A CA 1
ATOM 728 C C . SER A 1 94 ? 1.602 -3.940 15.681 1.00 65.19 94 SER A C 1
ATOM 730 O O . SER A 1 94 ? 1.365 -4.667 16.644 1.00 65.19 94 SER A O 1
ATOM 732 N N . GLN A 1 95 ? 0.826 -2.907 15.347 1.00 66.44 95 GLN A N 1
ATOM 733 C CA . GLN A 1 95 ? -0.373 -2.503 16.086 1.00 66.44 95 GLN A CA 1
ATOM 734 C C . GLN A 1 95 ? -1.488 -3.555 16.011 1.00 66.44 95 GLN A C 1
ATOM 736 O O . GLN A 1 95 ? -2.090 -3.876 17.033 1.00 66.44 95 GLN A O 1
ATOM 741 N N . VAL A 1 96 ? -1.719 -4.156 14.838 1.00 68.62 96 VAL A N 1
ATOM 742 C CA . VAL A 1 96 ? -2.685 -5.259 14.682 1.00 68.62 96 VAL A CA 1
ATOM 743 C C . VAL A 1 96 ? -2.275 -6.461 15.534 1.00 68.62 96 VAL A C 1
ATOM 745 O O . VAL A 1 96 ? -3.077 -6.943 16.330 1.00 68.62 96 VAL A O 1
ATOM 748 N N . ARG A 1 97 ? -1.005 -6.887 15.462 1.00 68.12 97 ARG A N 1
ATOM 749 C CA . ARG A 1 97 ? -0.493 -7.993 16.291 1.00 68.12 97 ARG A CA 1
ATOM 750 C C . ARG A 1 97 ? -0.559 -7.696 17.790 1.00 68.12 97 ARG A C 1
ATOM 752 O O . ARG A 1 97 ? -0.754 -8.614 18.581 1.00 68.12 97 ARG A O 1
ATOM 759 N N . ALA A 1 98 ? -0.358 -6.442 18.196 1.00 67.50 98 ALA A N 1
ATOM 760 C CA . ALA A 1 98 ? -0.511 -6.035 19.591 1.00 67.50 98 ALA A CA 1
ATOM 761 C C . ALA A 1 98 ? -1.971 -6.188 20.040 1.00 67.50 98 ALA A C 1
ATOM 763 O O . ALA A 1 98 ? -2.236 -6.865 21.029 1.00 67.50 98 ALA A O 1
ATOM 764 N N . LYS A 1 99 ? -2.918 -5.684 19.242 1.00 69.56 99 LYS A N 1
ATOM 765 C CA . LYS A 1 99 ? -4.354 -5.785 19.525 1.00 69.56 99 LYS A CA 1
ATOM 766 C C . LYS A 1 99 ? -4.845 -7.236 19.585 1.00 69.56 99 LYS A C 1
ATOM 768 O O . LYS A 1 99 ? -5.608 -7.581 20.480 1.00 69.56 99 LYS A O 1
ATOM 773 N N . GLU A 1 100 ? -4.374 -8.107 18.690 1.00 72.44 100 GLU A N 1
ATOM 774 C CA . GLU A 1 100 ? -4.668 -9.550 18.734 1.00 72.44 100 GLU A CA 1
ATOM 775 C C . GLU A 1 100 ? -4.160 -10.211 20.025 1.00 72.44 100 GLU A C 1
ATOM 777 O O . GLU A 1 100 ? -4.864 -11.018 20.633 1.00 72.44 100 GLU A O 1
ATOM 782 N N . ARG A 1 101 ? -2.948 -9.853 20.475 1.00 74.44 101 ARG A N 1
ATOM 783 C CA . ARG A 1 101 ? -2.372 -10.365 21.729 1.00 74.44 101 ARG A CA 1
ATOM 784 C C . ARG A 1 101 ? -3.147 -9.898 22.954 1.00 74.44 101 ARG A C 1
ATOM 786 O O . ARG A 1 101 ? -3.332 -10.690 23.877 1.00 74.44 101 ARG A O 1
ATOM 793 N N . ASP A 1 102 ? -3.588 -8.647 22.965 1.00 76.56 102 ASP A N 1
ATOM 794 C CA . ASP A 1 102 ? -4.347 -8.087 24.082 1.00 76.56 102 ASP A CA 1
ATOM 795 C C . ASP A 1 102 ? -5.722 -8.756 24.201 1.00 76.56 102 ASP A C 1
ATOM 797 O O . ASP A 1 102 ? -6.091 -9.207 25.285 1.00 76.56 102 ASP A O 1
ATOM 801 N N . VAL A 1 103 ? -6.416 -8.961 23.075 1.00 79.12 103 VAL A N 1
ATOM 802 C CA . VAL A 1 103 ? -7.676 -9.724 23.029 1.00 79.12 103 VAL A CA 1
ATOM 803 C C . VAL A 1 103 ? -7.474 -11.166 23.509 1.00 79.12 103 VAL A C 1
ATOM 805 O O . VAL A 1 103 ? -8.258 -11.670 24.314 1.00 79.12 103 VAL A O 1
ATOM 808 N N . ALA A 1 104 ? -6.408 -11.842 23.066 1.00 76.50 104 ALA A N 1
ATOM 809 C CA . ALA A 1 104 ? -6.115 -13.210 23.492 1.00 76.50 104 ALA A CA 1
ATOM 810 C C . ALA A 1 104 ? -5.844 -13.314 25.007 1.00 76.50 104 ALA A C 1
ATOM 812 O O . ALA A 1 104 ? -6.291 -14.266 25.649 1.00 76.50 104 ALA A O 1
ATOM 813 N N . ARG A 1 105 ? -5.153 -12.327 25.593 1.00 74.38 105 ARG A N 1
ATOM 814 C CA . ARG A 1 105 ? -4.912 -12.249 27.044 1.00 74.38 105 ARG A CA 1
ATOM 815 C C . ARG A 1 105 ? -6.192 -11.996 27.831 1.00 74.38 105 ARG A C 1
ATOM 817 O O . ARG A 1 105 ? -6.402 -12.639 28.854 1.00 74.38 105 ARG A O 1
ATOM 824 N N . GLU A 1 106 ? -7.055 -11.107 27.349 1.00 75.25 106 GLU A N 1
ATOM 825 C CA . GLU A 1 106 ? -8.337 -10.811 27.994 1.00 75.25 106 GLU A CA 1
ATOM 826 C C . GLU A 1 106 ? -9.258 -12.043 28.022 1.00 75.25 106 GLU A C 1
ATOM 828 O O . GLU A 1 106 ? -9.874 -12.351 29.044 1.00 75.25 106 GLU A O 1
ATOM 833 N N . LEU A 1 107 ? -9.302 -12.805 26.925 1.00 75.94 107 LEU A N 1
ATOM 834 C CA . LEU A 1 107 ? -10.061 -14.056 26.838 1.00 75.94 107 LEU A CA 1
ATOM 835 C C . LEU A 1 107 ? -9.488 -15.170 27.726 1.00 75.94 107 LEU A C 1
ATOM 837 O O . LEU A 1 107 ? -10.248 -15.999 28.226 1.00 75.94 107 LEU A O 1
ATOM 841 N N . ALA A 1 108 ? -8.169 -15.202 27.925 1.00 76.38 108 ALA A N 1
ATOM 842 C CA . ALA A 1 108 ? -7.522 -16.145 28.834 1.00 76.38 108 ALA A CA 1
ATOM 843 C C . ALA A 1 108 ? -7.779 -15.792 30.311 1.00 76.38 108 ALA A C 1
ATOM 845 O O . ALA A 1 108 ? -8.061 -16.686 31.101 1.00 76.38 108 ALA A O 1
ATOM 846 N N . GLY A 1 109 ? -7.753 -14.503 30.669 1.00 74.06 109 GLY A N 1
ATOM 847 C CA . GLY A 1 109 ? -8.022 -14.033 32.035 1.00 74.06 109 GLY A CA 1
ATOM 848 C C . GLY A 1 109 ? -9.489 -14.139 32.458 1.00 74.06 109 GLY A C 1
ATOM 849 O O . GLY A 1 109 ? -9.773 -14.348 33.627 1.00 74.06 109 GLY A O 1
ATOM 850 N N . LYS A 1 110 ? -10.442 -14.069 31.518 1.00 63.22 110 LYS A N 1
ATOM 851 C CA . LYS A 1 110 ? -11.875 -14.297 31.799 1.00 63.22 110 LYS A CA 1
ATOM 852 C C . LYS A 1 110 ? -12.234 -15.770 32.056 1.00 63.22 110 LYS A C 1
ATOM 854 O O . LYS A 1 110 ? -13.379 -16.059 32.392 1.00 63.22 110 LYS A O 1
ATOM 859 N N . ARG A 1 111 ? -11.297 -16.701 31.842 1.00 58.97 111 ARG A N 1
ATOM 860 C CA . ARG A 1 111 ? -11.485 -18.156 31.998 1.00 58.97 111 ARG A CA 1
ATOM 861 C C . ARG A 1 111 ? -10.838 -18.736 33.265 1.00 58.97 111 ARG A C 1
ATOM 863 O O . ARG A 1 111 ? -11.000 -19.933 33.491 1.00 58.97 111 ARG A O 1
ATOM 870 N N . SER A 1 112 ? -10.122 -17.925 34.047 1.00 53.62 112 SER A N 1
ATOM 871 C CA . SER A 1 112 ? -9.539 -18.276 35.354 1.00 53.62 112 SER A CA 1
ATOM 872 C C . SER A 1 112 ? -10.347 -17.677 36.492 1.00 53.62 112 SER A C 1
ATOM 874 O O . SER A 1 112 ? -10.541 -18.383 37.500 1.00 53.62 112 SER A O 1
#

Secondary structure (DSSP, 8-state):
--HHHHHHH---SSEEE-HHHHHHHHHHHHHHHHHHHHHHHTT-HHHHHHHHHHHHHHHHHHHS-SEEEHHHHHHHHHHHHHTTHHHHHHHHHHHHHHHHHHHHHHHHHTT-

Foldseek 3Di:
DDLLVVLVPDDDDWKDFCVVLLVVLVVVLVVLVVVLVVCVVVVNVVSNVLSVLSNVLSVPSNPDPRIDTPVRSVVNNVVCVVSVNVVSVVVVVVVVVVVVVVVVVVVVVVVD

Sequence (112 aa):
QLALIELINSKTNGVVDISLEQSLARQLVDVNRLYRQSALRLGDAGMASVLEDLERTLIEISNSPSQLSSTEFAEIRRRIDTDNTLFKVKVVGSQVRAKERDVARELAGKRS

pLDDT: mean 76.72, std 12.67, range [46.69, 94.81]

Radius of gyration: 16.94 Å; chains: 1; bounding box: 36×28×53 Å